Protein AF-A0A349JSU6-F1 (afdb_monomer)

Sequence (98 aa):
MMAPLAKIFGGIAAVLVTLLLIGLALPGTWSAEASIEIEAAPTEVFPYLNDLSRWDTWTDWGDIESELSDPPTGVGASRGWGDPNFGTGSVTITSSAA

Structure (mmCIF, N/CA/C/O backbone):
data_AF-A0A349JSU6-F1
#
_entry.id   AF-A0A349JSU6-F1
#
loop_
_atom_site.group_PDB
_atom_site.id
_atom_site.type_symbol
_atom_site.label_atom_id
_atom_site.label_alt_id
_atom_site.label_comp_id
_atom_site.label_asym_id
_atom_site.label_entity_id
_atom_site.label_seq_id
_atom_site.pdbx_PDB_ins_code
_atom_site.Cartn_x
_atom_site.Cartn_y
_atom_site.Cartn_z
_atom_site.occupancy
_atom_site.B_iso_or_equiv
_atom_site.auth_seq_id
_atom_site.auth_comp_id
_atom_site.auth_asym_id
_atom_site.auth_atom_id
_atom_site.pdbx_PDB_model_num
ATOM 1 N N . MET A 1 1 ? 25.563 5.595 -52.015 1.00 59.91 1 MET A N 1
ATOM 2 C CA . MET A 1 1 ? 24.252 5.079 -51.552 1.00 59.91 1 MET A CA 1
ATOM 3 C C . MET A 1 1 ? 24.156 4.851 -50.029 1.00 59.91 1 MET A C 1
ATOM 5 O O . MET A 1 1 ? 23.122 4.384 -49.585 1.00 59.91 1 MET A O 1
ATOM 9 N N . MET A 1 2 ? 25.165 5.205 -49.205 1.00 61.81 2 MET A N 1
ATOM 10 C CA . MET A 1 2 ? 25.151 4.949 -47.741 1.00 61.81 2 MET A CA 1
ATOM 11 C C . MET A 1 2 ? 24.760 6.153 -46.856 1.00 61.81 2 MET A C 1
ATOM 13 O O . MET A 1 2 ? 24.384 5.978 -45.701 1.00 61.81 2 MET A O 1
ATOM 17 N N . ALA A 1 3 ? 24.802 7.377 -47.392 1.00 66.62 3 ALA A N 1
ATOM 18 C CA . ALA A 1 3 ? 24.503 8.603 -46.647 1.00 66.62 3 ALA A CA 1
ATOM 19 C C . ALA A 1 3 ? 23.080 8.706 -46.039 1.00 66.62 3 ALA A C 1
ATOM 21 O O . ALA A 1 3 ? 22.971 9.246 -44.939 1.00 66.62 3 ALA A O 1
ATOM 22 N N . PRO A 1 4 ? 21.988 8.234 -46.681 1.00 71.94 4 PRO A N 1
ATOM 23 C CA . PRO A 1 4 ? 20.656 8.339 -46.079 1.00 71.94 4 PRO A CA 1
ATOM 24 C C . PRO A 1 4 ? 20.454 7.340 -44.932 1.00 71.94 4 PRO A C 1
ATOM 26 O O . PRO A 1 4 ? 19.834 7.679 -43.930 1.00 71.94 4 PRO A O 1
ATOM 29 N N . LEU A 1 5 ? 21.041 6.145 -45.030 1.00 78.56 5 LEU A N 1
ATOM 30 C CA . LEU A 1 5 ? 20.897 5.096 -44.021 1.00 78.56 5 LEU A CA 1
ATOM 31 C C . LEU A 1 5 ? 21.632 5.450 -42.718 1.00 78.56 5 LEU A C 1
ATOM 33 O O . LEU A 1 5 ? 21.077 5.297 -41.634 1.00 78.56 5 LEU A O 1
ATOM 37 N N . ALA A 1 6 ? 22.838 6.018 -42.820 1.00 84.19 6 ALA A N 1
ATOM 38 C CA . ALA A 1 6 ? 23.595 6.496 -41.661 1.00 84.19 6 ALA A CA 1
ATOM 39 C C . ALA A 1 6 ? 22.861 7.608 -40.884 1.00 84.19 6 ALA A C 1
ATOM 41 O O . ALA A 1 6 ? 22.907 7.634 -39.657 1.00 84.19 6 ALA A O 1
ATOM 42 N N . LYS A 1 7 ? 22.139 8.498 -41.581 1.00 90.56 7 LYS A N 1
ATOM 43 C CA . LYS A 1 7 ? 21.324 9.549 -40.946 1.00 90.56 7 LYS A CA 1
ATOM 44 C C . LYS A 1 7 ? 20.133 8.972 -40.182 1.00 90.56 7 LYS A C 1
ATOM 46 O O . LYS A 1 7 ? 19.828 9.456 -39.098 1.00 90.56 7 LYS A O 1
ATOM 51 N N . ILE A 1 8 ? 19.492 7.934 -40.723 1.00 92.75 8 ILE A N 1
ATOM 52 C CA . ILE A 1 8 ? 18.367 7.251 -40.070 1.00 92.75 8 ILE A CA 1
ATOM 53 C C . ILE A 1 8 ? 18.840 6.557 -38.788 1.00 92.75 8 ILE A C 1
ATOM 55 O O . ILE A 1 8 ? 18.290 6.816 -37.722 1.00 92.75 8 ILE A O 1
ATOM 59 N N . PHE A 1 9 ? 19.899 5.742 -38.859 1.00 94.50 9 PHE A N 1
ATOM 60 C CA . PHE A 1 9 ? 20.447 5.076 -37.672 1.00 94.50 9 PHE A CA 1
ATOM 61 C C . PHE A 1 9 ? 20.979 6.067 -36.632 1.00 94.50 9 PHE A C 1
ATOM 63 O O . PHE A 1 9 ? 20.744 5.875 -35.442 1.00 94.50 9 PHE A O 1
ATOM 70 N N . GLY A 1 10 ? 21.637 7.148 -37.064 1.00 96.00 10 GLY A N 1
ATOM 71 C CA . GLY A 1 10 ? 22.079 8.218 -36.169 1.00 96.00 10 GLY A CA 1
ATOM 72 C C . GLY A 1 10 ? 20.914 8.919 -35.467 1.00 96.00 10 GLY A C 1
ATOM 73 O O . GLY A 1 10 ? 20.981 9.164 -34.267 1.00 96.00 10 GLY A O 1
ATOM 74 N N . GLY A 1 11 ? 19.820 9.182 -36.188 1.00 96.75 11 GLY A N 1
ATOM 75 C CA . GLY A 1 11 ? 18.597 9.744 -35.614 1.00 96.75 11 GLY A CA 1
ATOM 76 C C . GLY A 1 11 ? 17.950 8.817 -34.585 1.00 96.75 11 GLY A C 1
ATOM 77 O O . GLY A 1 11 ? 17.624 9.259 -33.487 1.00 96.75 11 GLY A O 1
ATOM 78 N N . ILE A 1 12 ? 17.827 7.522 -34.896 1.00 97.25 12 ILE A N 1
ATOM 79 C CA . ILE A 1 12 ? 17.297 6.519 -33.958 1.00 97.25 12 ILE A CA 1
ATOM 80 C C . ILE A 1 12 ? 18.175 6.441 -32.705 1.00 97.25 12 ILE A C 1
ATOM 82 O O . ILE A 1 12 ? 17.656 6.481 -31.592 1.00 97.25 12 ILE A O 1
ATOM 86 N N . ALA A 1 13 ? 19.499 6.384 -32.871 1.00 97.44 13 ALA A N 1
ATOM 87 C CA . ALA A 1 13 ? 20.433 6.354 -31.750 1.00 97.44 13 ALA A CA 1
ATOM 88 C C . ALA A 1 13 ? 20.303 7.604 -30.867 1.00 97.44 13 ALA A C 1
ATOM 90 O O . ALA A 1 13 ? 20.265 7.481 -29.646 1.00 97.44 13 ALA A O 1
ATOM 91 N N . ALA A 1 14 ? 20.169 8.790 -31.468 1.00 97.62 14 ALA A N 1
ATOM 92 C CA . ALA A 1 14 ? 19.961 10.029 -30.726 1.00 97.62 14 ALA A CA 1
ATOM 93 C C . ALA A 1 14 ? 18.665 9.988 -29.902 1.00 97.62 14 ALA A C 1
ATOM 95 O O . ALA A 1 14 ? 18.701 10.284 -28.712 1.00 97.62 14 ALA A O 1
ATOM 96 N N . VAL A 1 15 ? 17.549 9.548 -30.496 1.00 98.12 15 VAL A N 1
ATOM 97 C CA . VAL A 1 15 ? 16.265 9.411 -29.785 1.00 98.12 15 VAL A CA 1
ATOM 98 C C . VAL A 1 15 ? 16.379 8.429 -28.619 1.00 98.12 15 VAL A C 1
ATOM 100 O O . VAL A 1 15 ? 15.942 8.745 -27.516 1.00 98.12 15 VAL A O 1
ATOM 103 N N . LEU A 1 16 ? 17.001 7.266 -28.829 1.00 98.31 16 LEU A N 1
ATOM 104 C CA . LEU A 1 16 ? 17.193 6.269 -27.772 1.00 98.31 16 LEU A CA 1
ATOM 105 C C . LEU A 1 16 ? 18.044 6.813 -26.618 1.00 98.31 16 LEU A C 1
ATOM 107 O O . LEU A 1 16 ? 17.684 6.634 -25.456 1.00 98.31 16 LEU A O 1
ATOM 111 N N . VAL A 1 17 ? 19.139 7.517 -26.926 1.00 98.19 17 VAL A N 1
ATOM 112 C CA . VAL A 1 17 ? 19.984 8.168 -25.912 1.00 98.19 17 VAL A CA 1
ATOM 113 C C . VAL A 1 17 ? 19.190 9.225 -25.149 1.00 98.19 17 VAL A C 1
ATOM 115 O O . VAL A 1 17 ? 19.254 9.263 -23.924 1.00 98.19 17 VAL A O 1
ATOM 118 N N . THR A 1 18 ? 18.399 10.051 -25.834 1.00 98.12 18 THR A N 1
ATOM 119 C CA . THR A 1 18 ? 17.553 11.054 -25.177 1.00 98.12 18 THR A CA 1
ATOM 120 C C . THR A 1 18 ? 16.521 10.412 -24.249 1.00 98.12 18 THR A C 1
ATOM 122 O O . THR A 1 18 ? 16.381 10.862 -23.116 1.00 98.12 18 THR A O 1
ATOM 125 N N . LEU A 1 19 ? 15.838 9.346 -24.678 1.00 98.00 19 LEU A N 1
ATOM 126 C CA . LEU A 1 19 ? 14.865 8.635 -23.840 1.00 98.00 19 LEU A CA 1
ATOM 127 C C . LEU A 1 19 ? 15.515 8.022 -22.595 1.00 98.00 19 LEU A C 1
ATOM 129 O O . LEU A 1 19 ? 14.952 8.120 -21.507 1.00 98.00 19 LEU A O 1
ATOM 133 N N . LEU A 1 20 ? 16.715 7.450 -22.732 1.00 97.75 20 LEU A N 1
ATOM 134 C CA . LEU A 1 20 ? 17.485 6.942 -21.595 1.00 97.75 20 LEU A CA 1
ATOM 135 C C . LEU A 1 20 ? 17.837 8.061 -20.611 1.00 97.75 20 LEU A C 1
ATOM 137 O O . LEU A 1 20 ? 17.609 7.911 -19.416 1.00 97.75 20 LEU A O 1
ATOM 141 N N . LEU A 1 21 ? 18.345 9.194 -21.102 1.00 97.94 21 LEU A N 1
ATOM 142 C CA . LEU A 1 21 ? 18.690 10.334 -20.249 1.00 97.94 21 LEU A CA 1
ATOM 143 C C . LEU A 1 21 ? 17.471 10.890 -19.504 1.00 97.94 21 LEU A C 1
ATOM 145 O O . LEU A 1 21 ? 17.580 11.210 -18.323 1.00 97.94 21 LEU A O 1
ATOM 149 N N . ILE A 1 22 ? 16.312 10.962 -20.166 1.00 97.12 22 ILE A N 1
ATOM 150 C CA . ILE A 1 22 ? 15.046 11.352 -19.531 1.00 97.12 22 ILE A CA 1
ATOM 151 C C . ILE A 1 22 ? 14.674 10.342 -18.441 1.00 97.12 22 ILE A C 1
ATOM 153 O O . ILE A 1 22 ? 14.415 10.743 -17.312 1.00 97.12 22 ILE A O 1
ATOM 157 N N . GLY A 1 23 ? 14.708 9.041 -18.744 1.00 95.00 23 GLY A N 1
ATOM 158 C CA . GLY A 1 23 ? 14.399 7.987 -17.774 1.00 95.00 23 GLY A CA 1
ATOM 159 C C . GLY A 1 23 ? 15.307 8.007 -16.541 1.00 95.00 23 GLY A C 1
ATOM 160 O O . GLY A 1 23 ? 14.819 7.821 -15.433 1.00 95.00 23 GLY A O 1
ATOM 161 N N . LEU A 1 24 ? 16.604 8.295 -16.712 1.00 95.75 24 LEU A N 1
ATOM 162 C CA . LEU A 1 24 ? 17.555 8.440 -15.600 1.00 95.75 24 LEU A CA 1
ATOM 163 C C . LEU A 1 24 ? 17.317 9.706 -14.760 1.00 95.75 24 LEU A C 1
ATOM 165 O O . LEU A 1 24 ? 17.687 9.731 -13.588 1.00 95.75 24 LEU A O 1
ATOM 169 N N . ALA A 1 25 ? 16.757 10.760 -15.355 1.00 95.94 25 ALA A N 1
ATOM 170 C CA . ALA A 1 25 ? 16.476 12.019 -14.671 1.00 95.94 25 ALA A CA 1
ATOM 171 C C . ALA A 1 25 ? 15.115 12.027 -13.953 1.00 95.94 25 ALA A C 1
ATOM 173 O O . ALA A 1 25 ? 14.894 12.873 -13.084 1.00 95.94 25 ALA A O 1
ATOM 174 N N . LEU A 1 26 ? 14.195 11.125 -14.318 1.00 94.38 26 LEU A N 1
ATOM 175 C CA . LEU A 1 26 ? 12.880 11.040 -13.691 1.00 94.38 26 LEU A CA 1
ATOM 176 C C . LEU A 1 26 ? 12.977 10.470 -12.263 1.00 94.38 26 LEU A C 1
ATOM 178 O O . LEU A 1 26 ? 13.743 9.535 -12.020 1.00 94.38 26 LEU A O 1
ATOM 182 N N . PRO A 1 27 ? 12.173 10.981 -11.314 1.00 92.50 27 PRO A N 1
ATOM 183 C CA . PRO A 1 27 ? 12.053 10.379 -9.993 1.00 92.50 27 PRO A CA 1
ATOM 184 C C . PRO A 1 27 ? 11.581 8.925 -10.092 1.00 92.50 27 PRO A C 1
ATOM 186 O O . PRO A 1 27 ? 10.621 8.621 -10.798 1.00 92.50 27 PRO A O 1
ATOM 189 N N . GLY A 1 28 ? 12.223 8.030 -9.339 1.00 91.56 28 GLY A N 1
ATOM 190 C CA . GLY A 1 28 ? 11.814 6.622 -9.249 1.00 91.56 28 GLY A CA 1
ATOM 191 C C . GLY A 1 28 ? 10.534 6.394 -8.435 1.00 91.56 28 GLY A C 1
ATOM 192 O O . GLY A 1 28 ? 10.094 5.256 -8.301 1.00 91.56 28 GLY A O 1
ATOM 193 N N . THR A 1 29 ? 9.951 7.454 -7.872 1.00 93.06 29 THR A N 1
ATOM 194 C CA . THR A 1 29 ? 8.732 7.411 -7.064 1.00 93.06 29 THR A CA 1
ATOM 195 C C . THR A 1 29 ? 7.711 8.414 -7.583 1.00 93.06 29 THR A C 1
ATOM 197 O O . THR A 1 29 ? 8.048 9.509 -8.035 1.00 93.06 29 THR A O 1
ATOM 200 N N . TRP A 1 30 ? 6.442 8.035 -7.504 1.00 92.56 30 TRP A N 1
ATOM 201 C CA . TRP A 1 30 ? 5.300 8.886 -7.811 1.00 92.56 30 TRP A CA 1
ATOM 202 C C . TRP A 1 30 ? 4.258 8.729 -6.700 1.00 92.56 30 TRP A C 1
ATOM 204 O O . TRP A 1 30 ? 4.279 7.744 -5.964 1.00 92.56 30 TRP A O 1
ATOM 214 N N . SER A 1 31 ? 3.380 9.719 -6.557 1.00 93.50 31 SER A N 1
ATOM 215 C CA . SER A 1 31 ? 2.267 9.692 -5.606 1.00 93.50 31 SER A CA 1
ATOM 216 C C . SER A 1 31 ? 0.982 10.062 -6.334 1.00 93.50 31 SER A C 1
ATOM 218 O O . SER A 1 31 ? 0.998 10.938 -7.201 1.00 93.50 31 SER A O 1
ATOM 220 N N . ALA A 1 32 ? -0.115 9.398 -5.984 1.00 94.31 32 ALA A N 1
ATOM 221 C CA . ALA A 1 32 ? -1.460 9.761 -6.401 1.00 94.31 32 ALA A CA 1
ATOM 222 C C . ALA A 1 32 ? -2.395 9.707 -5.197 1.00 94.31 32 ALA A C 1
ATOM 224 O O . ALA A 1 32 ? -2.223 8.884 -4.300 1.00 94.31 32 ALA A O 1
ATOM 225 N N . GLU A 1 33 ? -3.390 10.584 -5.208 1.00 94.62 33 GLU A N 1
ATOM 226 C CA . GLU A 1 33 ? -4.370 10.724 -4.142 1.00 94.62 33 GLU A CA 1
ATOM 227 C C . GLU A 1 33 ? -5.766 10.829 -4.757 1.00 94.62 33 GLU A C 1
ATOM 229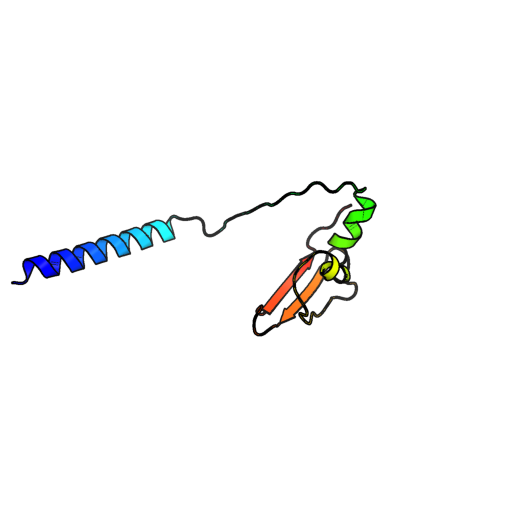 O O . GLU A 1 33 ? -5.951 11.449 -5.808 1.00 94.62 33 GLU A O 1
ATOM 234 N N . ALA A 1 34 ? -6.740 10.203 -4.101 1.00 92.62 34 ALA A N 1
ATOM 235 C CA . ALA A 1 34 ? -8.151 10.291 -4.436 1.00 92.62 34 ALA A CA 1
ATOM 236 C C . ALA A 1 34 ? -8.938 10.554 -3.150 1.00 92.62 34 ALA A C 1
ATOM 238 O O . ALA A 1 34 ? -8.650 9.954 -2.115 1.00 92.62 34 ALA A O 1
ATOM 239 N N . SER A 1 35 ? -9.929 11.442 -3.219 1.00 93.69 35 SER A N 1
ATOM 240 C CA . SER A 1 35 ? -10.774 11.799 -2.083 1.00 93.69 35 SER A CA 1
ATOM 241 C C . SER A 1 35 ? -12.248 11.793 -2.472 1.00 93.69 35 SER A C 1
ATOM 243 O O . SER A 1 35 ? -12.623 12.161 -3.586 1.00 93.69 35 SER A O 1
ATOM 245 N N . ILE A 1 36 ? -13.077 11.347 -1.531 1.00 93.12 36 ILE A N 1
ATOM 246 C CA . ILE A 1 36 ? -14.537 11.385 -1.604 1.00 93.12 36 ILE A CA 1
ATOM 247 C C . ILE A 1 36 ? -15.075 11.857 -0.253 1.00 93.12 36 ILE A C 1
ATOM 249 O O . ILE A 1 36 ? -14.454 11.616 0.782 1.00 93.12 36 ILE A O 1
ATOM 253 N N . GLU A 1 37 ? -16.225 12.522 -0.261 1.00 94.88 37 GLU A N 1
ATOM 254 C CA . GLU A 1 37 ? -16.933 12.895 0.962 1.00 94.88 37 GLU A CA 1
ATOM 255 C C . GLU A 1 37 ? -17.955 11.808 1.312 1.00 94.88 37 GLU A C 1
ATOM 257 O O . GLU A 1 37 ? -18.703 11.348 0.449 1.00 94.88 37 GLU A O 1
ATOM 262 N N . ILE A 1 38 ? -17.955 11.373 2.574 1.00 93.06 38 ILE A N 1
ATOM 263 C CA . ILE A 1 38 ? -18.876 10.362 3.101 1.00 93.06 38 ILE A CA 1
ATOM 264 C C . ILE A 1 38 ? -19.659 11.006 4.243 1.00 93.06 38 ILE A C 1
ATOM 266 O O . ILE A 1 38 ? -19.070 11.439 5.232 1.00 93.06 38 ILE A O 1
ATOM 270 N N . GLU A 1 39 ? -20.986 11.039 4.126 1.00 95.69 39 GLU A N 1
ATOM 271 C CA . GLU A 1 39 ? -21.892 11.556 5.160 1.00 95.69 39 GLU A CA 1
ATOM 272 C C . GLU A 1 39 ? -22.058 10.547 6.318 1.00 95.69 39 GLU A C 1
ATOM 274 O O . GLU A 1 39 ? -23.136 10.001 6.542 1.00 95.69 39 GLU A O 1
ATOM 279 N N . ALA A 1 40 ? -20.972 10.261 7.043 1.00 94.69 40 ALA A N 1
ATOM 280 C CA . ALA A 1 40 ? -20.953 9.369 8.205 1.00 94.69 40 ALA A CA 1
ATOM 281 C C . ALA A 1 40 ? -19.926 9.832 9.248 1.00 94.69 40 ALA A C 1
ATOM 283 O O . ALA A 1 40 ? -18.953 10.519 8.924 1.00 94.69 40 ALA A O 1
ATOM 284 N N . ALA A 1 41 ? -20.112 9.451 10.514 1.00 95.31 41 ALA A N 1
ATOM 285 C CA . ALA A 1 41 ? -19.128 9.759 11.547 1.00 95.31 41 ALA A CA 1
ATOM 286 C C . ALA A 1 41 ? -17.842 8.925 11.346 1.00 95.31 41 ALA A C 1
ATOM 288 O O . ALA A 1 41 ? -17.925 7.754 10.965 1.00 95.31 41 ALA A O 1
ATOM 289 N N . PRO A 1 42 ? -16.644 9.449 11.684 1.00 93.56 42 PRO A N 1
ATOM 290 C CA . PRO A 1 42 ? -15.391 8.692 11.572 1.00 93.56 42 PRO A CA 1
ATOM 291 C C . PRO A 1 42 ? -15.428 7.342 12.295 1.00 93.56 42 PRO A C 1
ATOM 293 O O . PRO A 1 42 ? -14.907 6.352 11.794 1.00 93.56 42 PRO A O 1
ATOM 296 N N . THR A 1 43 ? -16.125 7.267 13.432 1.00 94.56 43 THR A N 1
ATOM 297 C CA . THR A 1 43 ? -16.312 6.034 14.211 1.00 94.56 43 THR A CA 1
ATOM 298 C C . THR A 1 43 ? -17.100 4.948 13.477 1.00 94.56 43 THR A C 1
ATOM 300 O O . THR A 1 43 ? -16.972 3.776 13.819 1.00 94.56 43 THR A O 1
ATOM 303 N N . GLU A 1 44 ? -17.919 5.319 12.492 1.00 94.31 44 GLU A N 1
ATOM 304 C CA . GLU A 1 44 ? -18.687 4.381 11.665 1.00 94.31 44 GLU A CA 1
ATOM 305 C C . GLU A 1 44 ? -17.854 3.860 10.488 1.00 94.31 44 GLU A C 1
ATOM 307 O O . GLU A 1 44 ? -17.987 2.698 10.110 1.00 94.31 44 GLU A O 1
ATOM 312 N N . VAL A 1 45 ? -16.962 4.694 9.943 1.00 94.38 45 VAL A N 1
ATOM 313 C CA . VAL A 1 45 ? -16.122 4.363 8.779 1.00 94.38 45 VAL A CA 1
ATOM 314 C C . VAL A 1 45 ? -14.836 3.645 9.188 1.00 94.38 45 VAL A C 1
ATOM 316 O O . VAL A 1 45 ? -14.438 2.669 8.555 1.00 94.38 45 VAL A O 1
ATOM 319 N N . PHE A 1 46 ? -14.196 4.089 10.270 1.00 95.50 46 PHE A N 1
ATOM 320 C CA . PHE A 1 46 ? -12.897 3.591 10.722 1.00 95.50 46 PHE A CA 1
ATOM 321 C C . PHE A 1 46 ? -12.807 2.057 10.844 1.00 95.50 46 PHE A C 1
ATOM 323 O O . PHE A 1 46 ? -11.796 1.500 10.409 1.00 95.50 46 PHE A O 1
ATOM 330 N N . PRO A 1 47 ? -13.832 1.328 11.336 1.00 95.50 47 PRO A N 1
ATOM 331 C CA . PRO A 1 47 ? -13.794 -0.133 11.371 1.00 95.50 47 PRO A CA 1
ATOM 332 C C . PRO A 1 47 ? -13.590 -0.794 10.000 1.00 95.50 47 PRO A C 1
ATOM 334 O O . PRO A 1 47 ? -12.983 -1.856 9.948 1.00 95.50 47 PRO A O 1
ATOM 337 N N . TYR A 1 48 ? -14.049 -0.189 8.899 1.00 94.69 48 TYR A N 1
ATOM 338 C CA . TYR A 1 48 ? -13.865 -0.725 7.540 1.00 94.69 48 TYR A CA 1
ATOM 339 C C . TYR A 1 48 ? -12.447 -0.521 6.996 1.00 94.69 48 TYR A C 1
ATOM 341 O O . TYR A 1 48 ? -12.033 -1.226 6.077 1.00 94.69 48 TYR A O 1
ATOM 349 N N . LEU A 1 49 ? -11.699 0.427 7.567 1.00 94.38 49 LEU A N 1
ATOM 350 C CA . LEU A 1 49 ? -10.301 0.685 7.219 1.00 94.38 49 LEU A CA 1
ATOM 351 C C . LEU A 1 49 ? -9.352 -0.124 8.110 1.00 94.38 49 LEU A C 1
ATOM 353 O O . LEU A 1 49 ? -8.362 -0.669 7.628 1.00 94.38 49 LEU A O 1
ATOM 357 N N . ASN A 1 50 ? -9.674 -0.218 9.402 1.00 97.00 50 ASN A N 1
ATOM 358 C CA . ASN A 1 50 ? -8.832 -0.835 10.424 1.00 97.00 50 ASN A CA 1
ATOM 359 C C . ASN A 1 50 ? -8.934 -2.371 10.489 1.00 97.00 50 ASN A C 1
ATOM 361 O O . ASN A 1 50 ? -8.086 -2.995 11.122 1.00 97.00 50 ASN A O 1
ATOM 365 N N . ASP A 1 51 ? -9.965 -2.969 9.888 1.00 96.62 51 ASP A N 1
ATOM 366 C CA . ASP A 1 51 ? -10.200 -4.416 9.841 1.00 96.62 51 ASP A CA 1
ATOM 367 C C . ASP A 1 51 ? -10.039 -4.930 8.405 1.00 96.62 51 ASP A C 1
ATOM 369 O O . ASP A 1 51 ? -10.901 -4.703 7.552 1.00 96.62 51 ASP A O 1
ATOM 373 N N . LEU A 1 52 ? -8.938 -5.635 8.131 1.00 95.38 52 LEU A N 1
ATOM 374 C CA . LEU A 1 52 ? -8.639 -6.143 6.790 1.00 95.38 52 LEU A CA 1
ATOM 375 C C . LEU A 1 52 ? -9.647 -7.201 6.322 1.00 95.38 52 LEU A C 1
ATOM 377 O O . LEU A 1 52 ? -9.811 -7.379 5.116 1.00 95.38 52 LEU A O 1
ATOM 381 N N . SER A 1 53 ? -10.374 -7.849 7.242 1.00 93.44 53 SER A N 1
ATOM 382 C CA . SER A 1 53 ? -11.450 -8.787 6.889 1.00 93.44 53 SER A CA 1
ATOM 383 C C . SER A 1 53 ? -12.682 -8.098 6.293 1.00 93.44 53 SER A C 1
ATOM 385 O O . SER A 1 53 ? -13.524 -8.749 5.683 1.00 93.44 53 SER A O 1
ATOM 387 N N . ARG A 1 54 ? -12.800 -6.771 6.447 1.00 94.38 54 ARG A N 1
ATOM 388 C CA . ARG A 1 54 ? -13.928 -5.981 5.932 1.00 94.38 54 ARG A CA 1
ATOM 389 C C . ARG A 1 54 ? -13.627 -5.282 4.618 1.00 94.38 54 ARG A C 1
ATOM 391 O O . ARG A 1 54 ? -14.526 -4.653 4.064 1.00 94.38 54 ARG A O 1
ATOM 398 N N . TRP A 1 55 ? -12.397 -5.354 4.118 1.00 93.00 55 TRP A N 1
ATOM 399 C CA . TRP A 1 55 ? -11.999 -4.622 2.914 1.00 93.00 55 TRP A CA 1
ATOM 400 C C . TRP A 1 55 ? -12.824 -5.012 1.687 1.00 93.00 55 TRP A C 1
ATOM 402 O O . TRP A 1 55 ? -13.192 -4.136 0.911 1.00 93.00 55 TRP A O 1
ATOM 412 N N . ASP A 1 56 ? -13.269 -6.267 1.602 1.00 89.44 56 ASP A N 1
ATOM 413 C CA . ASP A 1 56 ? -14.123 -6.756 0.509 1.00 89.44 56 ASP A CA 1
ATOM 414 C C . ASP A 1 56 ? -15.464 -6.002 0.388 1.00 89.44 56 ASP A C 1
ATOM 416 O O . ASP A 1 56 ? -16.137 -6.081 -0.635 1.00 89.44 56 ASP A O 1
ATOM 420 N N . THR A 1 57 ? -15.867 -5.238 1.411 1.00 90.62 57 THR A N 1
ATOM 421 C CA . THR A 1 57 ? -17.095 -4.424 1.376 1.00 90.62 57 THR A CA 1
ATOM 422 C C . THR A 1 57 ? -16.967 -3.134 0.566 1.00 90.62 57 THR A C 1
ATOM 424 O O . THR A 1 57 ? -17.984 -2.594 0.132 1.00 90.62 57 THR A O 1
ATOM 427 N N . TRP A 1 58 ? -15.750 -2.618 0.379 1.00 89.25 58 TRP A N 1
ATOM 428 C CA . TRP A 1 58 ? -15.508 -1.326 -0.275 1.00 89.25 58 TRP A CA 1
ATOM 429 C C . TRP A 1 58 ? -14.409 -1.375 -1.338 1.00 89.25 58 TRP A C 1
ATOM 431 O O . TRP A 1 58 ? -14.297 -0.454 -2.147 1.00 89.25 58 TRP A O 1
ATOM 441 N N . THR A 1 59 ? -13.617 -2.446 -1.371 1.00 87.69 59 THR A N 1
ATOM 442 C CA . THR A 1 59 ? -12.627 -2.687 -2.415 1.00 87.69 59 THR A CA 1
ATOM 443 C C . THR A 1 59 ? -13.180 -3.634 -3.473 1.00 87.69 59 THR A C 1
ATOM 445 O O . THR A 1 59 ? -13.653 -4.718 -3.141 1.00 87.69 59 THR A O 1
ATOM 448 N N . ASP A 1 60 ? -13.051 -3.276 -4.748 1.00 83.44 60 ASP A N 1
ATOM 449 C CA . ASP A 1 60 ? -13.402 -4.154 -5.870 1.00 83.44 60 ASP A CA 1
ATOM 450 C C . ASP A 1 60 ? -12.233 -5.1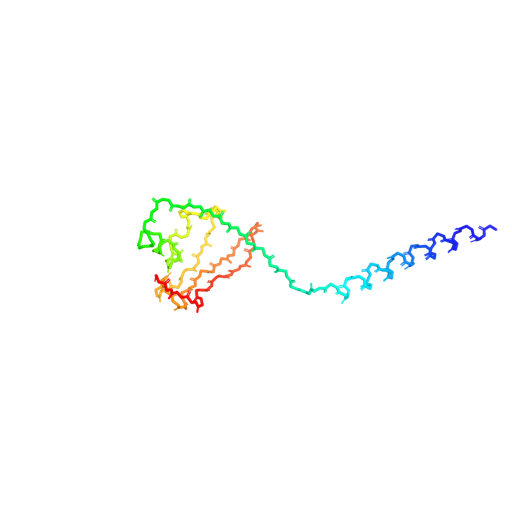01 -6.198 1.00 83.44 60 ASP A C 1
ATOM 452 O O . ASP A 1 60 ? -11.520 -4.931 -7.185 1.00 83.44 60 ASP A O 1
ATOM 456 N N . TRP A 1 61 ? -11.943 -6.032 -5.283 1.00 75.75 61 TRP A N 1
ATOM 457 C CA . TRP A 1 61 ? -10.874 -7.030 -5.459 1.00 75.75 61 TRP A CA 1
ATOM 458 C C . TRP A 1 61 ? -11.372 -8.298 -6.167 1.00 75.75 61 TRP A C 1
ATOM 460 O O . TRP A 1 61 ? -10.561 -9.081 -6.648 1.00 75.75 61 TRP A O 1
ATOM 470 N N . GLY A 1 62 ? -12.690 -8.490 -6.283 1.00 78.12 62 GLY A N 1
ATOM 471 C CA . GLY A 1 62 ? -13.282 -9.741 -6.760 1.00 78.12 62 GLY A CA 1
ATOM 472 C C . GLY A 1 62 ? -13.062 -10.912 -5.793 1.00 78.12 62 GLY A C 1
ATOM 473 O O . GLY A 1 62 ? -12.673 -10.724 -4.640 1.00 78.12 62 GLY A O 1
ATOM 474 N N . ASP A 1 63 ? -13.306 -12.135 -6.269 1.00 81.62 63 ASP A N 1
ATOM 475 C CA . ASP A 1 63 ? -13.178 -13.368 -5.478 1.00 81.62 63 ASP A CA 1
ATOM 476 C C . ASP A 1 63 ? -11.709 -13.833 -5.379 1.00 81.62 63 ASP A C 1
ATOM 478 O O . ASP A 1 63 ? -11.333 -14.881 -5.906 1.00 81.62 63 ASP A O 1
ATOM 482 N N . ILE A 1 64 ? -10.856 -13.034 -4.729 1.00 87.94 64 ILE A N 1
ATOM 483 C CA . ILE A 1 64 ? -9.441 -13.364 -4.500 1.00 87.94 64 ILE A CA 1
ATOM 484 C C . ILE A 1 64 ? -9.265 -13.986 -3.115 1.00 87.94 64 ILE A C 1
ATOM 486 O O . ILE A 1 64 ? -9.387 -13.308 -2.088 1.00 87.94 64 ILE A O 1
ATOM 490 N N . GLU A 1 65 ? -8.895 -15.268 -3.083 1.00 88.69 65 GLU A N 1
ATOM 491 C CA . GLU A 1 65 ? -8.514 -15.939 -1.840 1.00 88.69 65 GLU A CA 1
ATOM 492 C C . GLU A 1 65 ? -7.346 -15.203 -1.171 1.00 88.69 65 GLU A C 1
ATOM 494 O O . GLU A 1 65 ? -6.309 -14.922 -1.779 1.00 88.69 65 GLU A 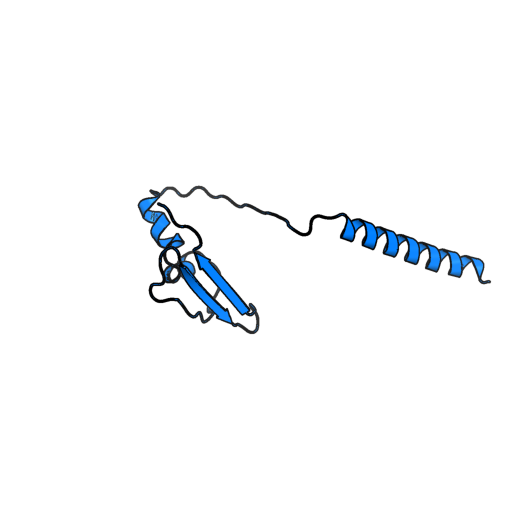O 1
ATOM 499 N N . SER A 1 66 ? -7.545 -14.857 0.099 1.00 92.50 66 SER A N 1
ATOM 500 C CA . SER A 1 66 ? -6.599 -14.073 0.883 1.00 92.50 66 SER A CA 1
ATOM 501 C C . SER A 1 66 ? -6.348 -14.728 2.234 1.00 92.50 66 SER A C 1
ATOM 503 O O . SER A 1 66 ? -7.277 -15.192 2.892 1.00 92.50 66 SER A O 1
ATOM 505 N N . GLU A 1 67 ? -5.095 -14.713 2.673 1.00 95.56 67 GLU A N 1
ATOM 506 C CA . GLU A 1 67 ? -4.697 -15.101 4.021 1.00 95.56 67 GLU A CA 1
ATOM 507 C C . GLU A 1 67 ? -4.652 -13.849 4.900 1.00 95.56 67 GLU A C 1
ATOM 509 O O . GLU A 1 67 ? -3.946 -12.884 4.594 1.00 95.56 67 GLU A O 1
ATOM 514 N N . LEU A 1 68 ? -5.437 -13.852 5.975 1.00 95.81 68 LEU A N 1
ATOM 515 C CA . LEU A 1 68 ? -5.487 -12.768 6.950 1.00 95.81 68 LEU A CA 1
ATOM 516 C C . LEU A 1 68 ? -4.645 -13.126 8.174 1.00 95.81 68 LEU A C 1
ATOM 518 O O . LEU A 1 68 ? -4.601 -14.280 8.595 1.00 95.81 68 LEU A O 1
ATOM 522 N N . SER A 1 69 ? -4.007 -12.124 8.771 1.00 96.62 69 SER A N 1
ATOM 523 C CA . SER A 1 69 ? -3.405 -12.266 10.093 1.00 96.62 69 SER A CA 1
ATOM 524 C C . SER A 1 69 ? -4.472 -12.447 11.172 1.00 96.62 69 SER A C 1
ATOM 526 O O . SER A 1 69 ? -5.576 -11.921 11.053 1.00 96.62 69 SER A O 1
ATOM 528 N N . ASP A 1 70 ? -4.096 -13.079 12.282 1.00 94.81 70 ASP A N 1
ATOM 529 C CA . ASP A 1 70 ? -4.898 -13.123 13.504 1.00 94.81 70 ASP A CA 1
ATOM 530 C C . ASP A 1 70 ? -4.192 -12.337 14.627 1.00 94.81 70 ASP A C 1
ATOM 532 O O . ASP A 1 70 ? -3.139 -12.771 15.107 1.00 94.81 70 ASP A O 1
ATOM 536 N N . PRO A 1 71 ? -4.732 -11.187 15.078 1.00 95.19 71 PRO A N 1
ATOM 537 C CA . PRO A 1 71 ? -5.984 -10.563 14.639 1.00 95.19 71 PRO A CA 1
ATOM 538 C C . PRO A 1 71 ? -5.875 -9.882 13.253 1.00 95.19 71 PRO A C 1
ATOM 540 O O . PRO A 1 71 ? -4.795 -9.403 12.892 1.00 95.19 71 PRO A O 1
ATOM 543 N N . PRO A 1 72 ? -6.986 -9.743 12.500 1.00 96.44 72 PRO A N 1
ATOM 544 C CA . PRO A 1 72 ? -7.004 -9.078 11.188 1.00 96.44 72 PRO A CA 1
ATOM 545 C C . PRO A 1 72 ? -7.125 -7.548 11.291 1.00 96.44 72 PRO A C 1
ATOM 547 O O . PRO A 1 72 ? -7.413 -6.867 10.306 1.00 96.44 72 PRO A O 1
ATOM 550 N N . THR A 1 73 ? -6.939 -6.991 12.491 1.00 97.12 73 THR A N 1
ATOM 551 C CA . THR A 1 73 ? -7.232 -5.589 12.810 1.00 97.12 73 THR A CA 1
ATOM 552 C C . THR A 1 73 ? -6.069 -4.884 13.492 1.00 97.12 73 THR A C 1
ATOM 554 O O . THR A 1 73 ? -5.434 -5.463 14.376 1.00 97.12 73 THR A O 1
ATOM 557 N N . GLY A 1 74 ? -5.895 -3.592 13.209 1.00 96.69 74 GLY A N 1
ATOM 558 C CA . GLY A 1 74 ? -4.920 -2.743 13.897 1.00 96.69 74 GLY A CA 1
ATOM 559 C C . GLY A 1 74 ? -3.500 -2.837 13.342 1.00 96.69 74 GLY A C 1
ATOM 560 O O . GLY A 1 74 ? -3.229 -3.531 12.367 1.00 96.69 74 GLY A O 1
ATOM 561 N N . VAL A 1 75 ? -2.579 -2.094 13.961 1.00 97.56 75 VAL A N 1
ATOM 562 C CA . VAL A 1 75 ? -1.175 -2.035 13.525 1.00 97.56 75 VAL A CA 1
ATOM 563 C C . VAL A 1 75 ? -0.548 -3.429 13.553 1.00 97.56 75 VAL A C 1
ATOM 565 O O . VAL A 1 75 ? -0.590 -4.117 14.570 1.00 97.56 75 VAL A O 1
ATOM 568 N N . GLY A 1 76 ? 0.062 -3.820 12.437 1.00 97.00 76 GLY A N 1
ATOM 569 C CA . GLY A 1 76 ? 0.668 -5.132 12.230 1.00 97.00 76 GLY A CA 1
ATOM 570 C C . GLY A 1 76 ? -0.261 -6.165 11.596 1.00 97.00 76 GLY A C 1
ATOM 571 O O . GLY A 1 76 ? 0.247 -7.184 11.133 1.00 97.00 76 GLY A O 1
ATOM 572 N N . ALA A 1 77 ? -1.571 -5.908 11.515 1.00 97.56 77 ALA A N 1
ATOM 573 C CA . ALA A 1 77 ? -2.472 -6.782 10.777 1.00 97.56 77 ALA A CA 1
ATOM 574 C C . ALA A 1 77 ? -2.105 -6.805 9.291 1.00 97.56 77 ALA A C 1
ATOM 576 O O . ALA A 1 77 ? -1.750 -5.766 8.723 1.00 97.56 77 ALA A O 1
ATOM 577 N N . SER A 1 78 ? -2.196 -7.979 8.670 1.00 97.25 78 SER A N 1
ATOM 578 C CA . SER A 1 78 ? -1.838 -8.189 7.274 1.00 97.25 78 SER A CA 1
ATOM 579 C C . SER A 1 78 ? -2.860 -9.024 6.502 1.00 97.25 78 SER A C 1
ATOM 581 O O . SER A 1 78 ? -3.588 -9.842 7.062 1.00 97.25 78 SER A O 1
ATOM 583 N N . ARG A 1 79 ? -2.908 -8.784 5.189 1.00 95.31 79 ARG A N 1
ATOM 584 C CA . ARG A 1 79 ? -3.665 -9.553 4.197 1.00 95.31 79 ARG A CA 1
ATOM 585 C C . ARG A 1 79 ? -2.718 -9.903 3.061 1.00 95.31 79 ARG A C 1
ATOM 587 O O . ARG A 1 79 ? -2.201 -8.996 2.412 1.00 95.31 79 ARG A O 1
ATOM 594 N N . GLY A 1 80 ? -2.466 -11.186 2.839 1.00 95.62 80 GLY A N 1
ATOM 595 C CA . GLY A 1 80 ? -1.682 -11.698 1.715 1.00 95.62 80 GLY A CA 1
ATOM 596 C C . GLY A 1 80 ? -2.579 -12.370 0.684 1.00 95.62 80 GLY A C 1
ATOM 597 O O . GLY A 1 80 ? -3.581 -12.973 1.050 1.00 95.62 80 GLY A O 1
ATOM 598 N N . TRP A 1 81 ? -2.228 -12.282 -0.595 1.00 94.12 81 TRP A N 1
ATOM 599 C CA . TRP A 1 81 ? -2.944 -12.966 -1.671 1.00 94.12 81 TRP A CA 1
ATOM 600 C C . TRP A 1 81 ? -1.982 -13.476 -2.740 1.00 94.12 81 TRP A C 1
ATOM 602 O O . TRP A 1 81 ? -0.864 -12.977 -2.907 1.00 94.12 81 TRP A O 1
ATOM 612 N N . GLY A 1 82 ? -2.451 -14.457 -3.502 1.00 94.00 82 GLY A N 1
ATOM 613 C CA . GLY A 1 82 ? -1.780 -14.948 -4.693 1.00 94.00 82 GLY A CA 1
ATOM 614 C C . GLY A 1 82 ? -2.805 -15.428 -5.703 1.00 94.00 82 GLY A C 1
ATOM 615 O O . GLY A 1 82 ? -3.426 -16.462 -5.494 1.00 94.00 82 GLY A O 1
ATOM 616 N N . ASP A 1 83 ? -2.949 -14.693 -6.801 1.00 92.81 83 ASP A N 1
ATOM 617 C CA . ASP A 1 83 ? -3.886 -15.019 -7.872 1.00 92.81 83 ASP A CA 1
ATOM 618 C C . ASP A 1 83 ? -3.180 -14.996 -9.245 1.00 92.81 83 ASP A C 1
ATOM 620 O O . ASP A 1 83 ? -2.341 -14.123 -9.490 1.00 92.81 83 ASP A O 1
ATOM 624 N N . PRO A 1 84 ? -3.488 -15.925 -10.170 1.00 90.56 84 PRO A N 1
ATOM 625 C CA . PRO A 1 84 ? -2.863 -15.960 -11.494 1.00 90.56 84 PRO A CA 1
ATOM 626 C C . PRO A 1 84 ? -3.109 -14.720 -12.368 1.00 90.56 84 PRO A C 1
ATOM 628 O O . PRO A 1 84 ? -2.285 -14.421 -13.231 1.00 90.56 84 PRO A O 1
ATOM 63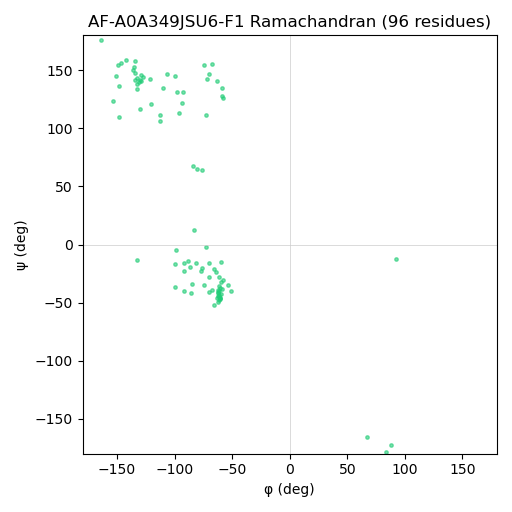1 N N . ASN A 1 85 ? -4.232 -14.023 -12.180 1.00 90.00 85 ASN A N 1
ATOM 632 C CA . ASN A 1 85 ? -4.630 -12.858 -12.971 1.00 90.00 85 ASN A CA 1
ATOM 633 C C . ASN A 1 85 ? -4.322 -11.541 -12.246 1.00 90.00 85 ASN A C 1
ATOM 635 O O . ASN A 1 85 ? -3.932 -10.568 -12.888 1.00 90.00 85 ASN A O 1
ATOM 639 N N . PHE A 1 86 ? -4.485 -11.512 -10.922 1.00 89.00 86 PHE A N 1
ATOM 640 C CA . PHE A 1 86 ? -4.278 -10.323 -10.090 1.00 89.00 86 PHE A CA 1
ATOM 641 C C . PHE A 1 86 ? -2.849 -10.213 -9.528 1.00 89.00 86 PHE A C 1
ATOM 643 O O . PHE A 1 86 ? -2.418 -9.142 -9.101 1.00 89.00 86 PHE A O 1
ATOM 650 N N . GLY A 1 87 ? -2.082 -11.304 -9.568 1.00 92.00 87 GLY A N 1
ATOM 651 C CA . GLY A 1 87 ? -0.715 -11.382 -9.067 1.00 92.00 87 GLY A CA 1
ATOM 652 C C . GLY A 1 87 ? -0.631 -11.750 -7.585 1.00 92.00 87 GLY A C 1
ATOM 653 O O . GLY A 1 87 ? -1.615 -12.102 -6.935 1.00 92.00 87 GLY A O 1
ATOM 654 N N . THR A 1 88 ? 0.585 -11.683 -7.045 1.00 95.19 88 THR A N 1
ATOM 655 C CA . THR A 1 88 ? 0.883 -11.967 -5.635 1.00 95.19 88 THR A CA 1
ATOM 656 C C . THR A 1 88 ? 1.254 -10.681 -4.919 1.00 95.19 88 THR A C 1
ATOM 658 O O . THR A 1 88 ? 2.067 -9.904 -5.424 1.00 95.19 88 THR A O 1
ATOM 661 N N . GLY A 1 89 ? 0.702 -10.472 -3.729 1.00 94.31 89 GLY A N 1
ATOM 662 C CA . GLY A 1 89 ? 0.984 -9.288 -2.931 1.00 94.31 89 GLY A CA 1
ATOM 663 C C . GLY A 1 89 ? 0.556 -9.437 -1.480 1.00 94.31 89 GLY A C 1
ATOM 664 O O . GLY A 1 89 ? -0.014 -10.449 -1.072 1.00 94.31 89 GLY A O 1
ATOM 665 N N . SER A 1 90 ? 0.872 -8.419 -0.687 1.00 95.44 90 SER A N 1
ATOM 666 C CA . SER A 1 90 ? 0.367 -8.294 0.672 1.00 95.44 90 SER A CA 1
ATOM 667 C C . SER A 1 90 ? 0.217 -6.833 1.078 1.00 95.44 90 SER A C 1
ATOM 669 O O . SER A 1 90 ? 0.890 -5.942 0.557 1.00 95.44 90 SER A O 1
ATOM 671 N N . VAL A 1 91 ? -0.682 -6.597 2.027 1.00 95.19 91 VAL A N 1
ATOM 672 C CA . VAL A 1 91 ? -0.887 -5.315 2.701 1.00 95.19 91 VAL A CA 1
ATOM 673 C C . VAL A 1 91 ? -0.682 -5.524 4.194 1.00 95.19 91 VAL A C 1
ATOM 675 O O . VAL A 1 91 ? -1.109 -6.542 4.731 1.00 95.19 91 VAL A O 1
ATOM 678 N N . THR A 1 92 ? -0.068 -4.540 4.855 1.00 97.56 92 THR A N 1
ATOM 679 C CA . THR A 1 92 ? 0.079 -4.489 6.313 1.00 97.56 92 THR A CA 1
ATOM 680 C C . THR A 1 92 ? -0.315 -3.110 6.823 1.00 97.56 92 THR A C 1
ATOM 682 O O . THR A 1 92 ? 0.146 -2.096 6.293 1.00 97.56 92 THR A O 1
ATOM 685 N N . ILE A 1 93 ? -1.116 -3.055 7.885 1.00 97.12 93 ILE A N 1
ATOM 686 C CA . ILE A 1 93 ? -1.450 -1.802 8.566 1.00 97.12 93 ILE A CA 1
ATOM 687 C C . ILE A 1 93 ? -0.222 -1.331 9.353 1.00 97.12 93 ILE A C 1
ATOM 689 O O . ILE A 1 93 ? 0.175 -1.944 10.342 1.00 97.12 93 ILE A O 1
ATOM 693 N N . THR A 1 94 ? 0.395 -0.231 8.929 1.00 97.38 94 THR A N 1
ATOM 694 C CA . THR A 1 94 ? 1.597 0.3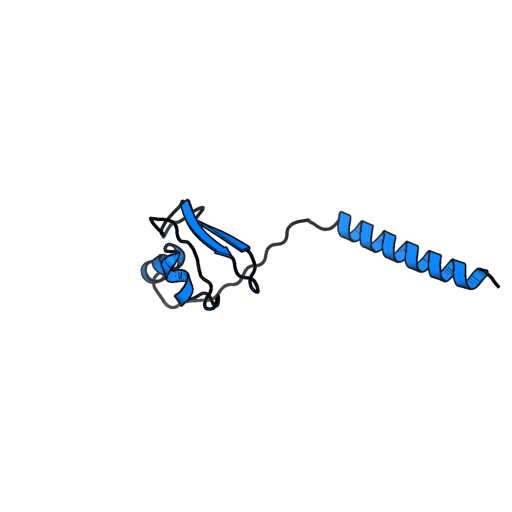29 9.580 1.00 97.38 94 THR A CA 1
ATOM 695 C C . THR A 1 94 ? 1.275 1.376 10.643 1.00 97.38 94 THR A C 1
ATOM 697 O O . THR A 1 94 ? 2.075 1.610 11.545 1.00 97.38 94 THR A O 1
ATOM 700 N N . SER A 1 95 ? 0.100 1.995 10.552 1.00 95.25 95 SER A N 1
ATOM 701 C CA . SER A 1 95 ? -0.422 2.983 11.492 1.00 95.25 95 SER A CA 1
ATOM 702 C C . SER A 1 95 ? -1.944 2.916 11.485 1.00 95.25 95 SER A C 1
ATOM 704 O O . SER A 1 95 ? -2.541 2.654 10.442 1.00 95.25 95 SER A O 1
ATOM 706 N N . SER A 1 96 ? -2.568 3.142 12.638 1.00 92.88 96 SER A N 1
ATOM 707 C CA . SER A 1 96 ? -4.021 3.178 12.760 1.00 92.88 96 SER A CA 1
ATOM 708 C C . SER A 1 96 ? -4.441 4.064 13.931 1.00 92.88 96 SER A C 1
ATOM 710 O O . SER A 1 96 ? -4.001 3.852 15.062 1.00 92.88 96 SER A O 1
ATOM 712 N N . ALA A 1 97 ? -5.268 5.070 13.650 1.00 87.44 97 ALA A N 1
ATOM 713 C CA . ALA A 1 97 ? -5.859 5.980 14.625 1.00 87.44 97 ALA A CA 1
ATOM 714 C C . ALA A 1 97 ? -7.244 6.417 14.123 1.00 87.44 97 ALA A C 1
ATOM 716 O O . ALA A 1 97 ? -7.393 6.691 12.931 1.00 87.44 97 ALA A O 1
ATOM 717 N N . ALA A 1 98 ? -8.227 6.436 15.027 1.00 75.19 98 ALA A N 1
ATOM 718 C CA . ALA A 1 98 ? -9.602 6.860 14.758 1.00 75.19 98 ALA A CA 1
ATOM 719 C C . ALA A 1 98 ? -9.786 8.369 14.951 1.00 75.19 98 ALA A C 1
ATOM 721 O O . ALA A 1 98 ? -9.063 8.939 15.804 1.00 75.19 98 ALA A O 1
#

Secondary structure (DSSP, 8-state):
--HHHHHHHHHHHHHHHHHHHHHHHS-S----------SS-HHHHHHHHHBGGGGGGT----S--EEEPSS-BSTT-EEEEEETTTEEEEEE------

Mean predicted aligned error: 6.5 Å

Nearest PDB structures (foldseek):
  3a0o-assembly1_A  TM=6.654E-01  e=5.640E+00  Agrobacterium fabrum str. C58
  4few-assembly9_F  TM=3.679E-01  e=6.401E+00  Acinetobacter baumannii AYE
  7og4-assembly1_XP  TM=2.653E-01  e=4.665E+00  Homo sapiens

Solvent-accessible surface area (backbone atoms only — not comparable to full-atom values): 6298 Å² total; per-residue (Å²): 139,60,71,68,59,54,52,52,54,50,50,53,51,50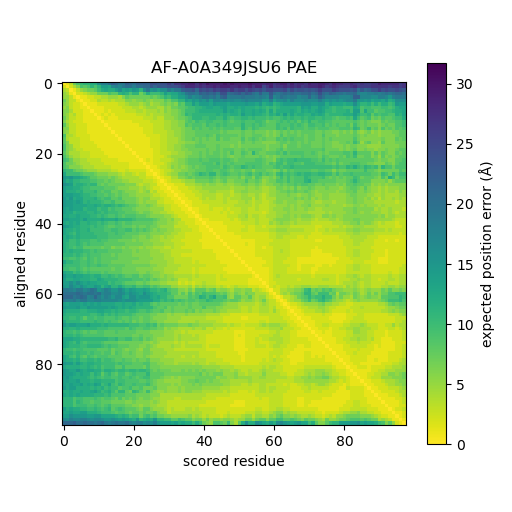,52,52,52,49,53,49,54,52,60,72,69,48,73,97,69,86,86,86,85,87,85,82,89,69,102,66,58,66,85,72,51,42,59,49,73,46,22,63,85,42,34,75,81,81,46,94,71,72,97,63,72,63,53,66,37,91,62,37,48,42,64,72,14,31,44,36,39,68,41,96,88,84,42,72,54,71,51,64,36,86,70,77,83,131

Foldseek 3Di:
DCVVVVVVVVVVVVVVVVVVVVVVPDDPDDDDDDDDDDPDDCVVCQCCVFAPVNVVVPDPPPPWDWDWDVVCGDAQTKIWTADPVVHTDMDGRNHGDD

Radius of gyration: 23.81 Å; Cα contacts (8 Å, |Δi|>4): 85; chains: 1; bounding box: 47×29×66 Å

pLDDT: mean 92.26, std 7.36, range [59.91, 98.31]

=== Feature glossary ===
The record interleaves many kinds of information about one protein. Here is each kind framed as the question it answers.

Q: What does the local fold look like, residue by residue?
A: A 3Di character summarizes, for each residue, the relative orientation of the Cα frame of its nearest spatial neighbor. Because it encodes fold topology rather than chemistry, 3Di alignments detect remote structural similarity that sequence alignment misses.

Q: Which residues are in helices, strands, or loops?
A: Secondary structure is the local, repeating backbone conformation. DSSP classifies it into eight states by reading the hydrogen-bond network: three helix types (H, G, I), two β types (E, B), two non-regular types (T, S), and unstructured coil (-).

Q: How big and how compact is the whole molecule?
A: Three whole-structure scalars: the radius of gyration (RMS distance of Cα from centroid, in Å), the count of Cα–Cα contacts (pairs closer than 8 Å and separated by more than four residues in sequence — i.e. tertiary, not local, contacts), and the bounding-box dimensions. Together they distinguish compact globular folds from extended fibres or disordered chains.

Q: How confident is the AlphaFold model at each residue?
A: For AlphaFold models, the B-factor field carries pLDDT — the model's own estimate of local accuracy on a 0–100 scale. Regions with pLDDT<50 should be treated as essentially unmodeled; they often correspond to intrinsically disordered segments.

Q: What family and function is it annot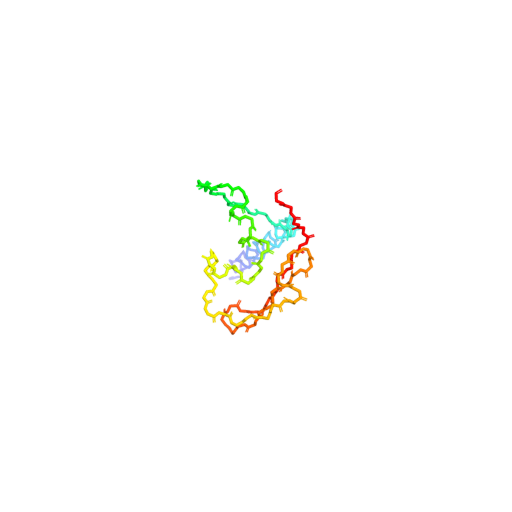ated with?
A: Functional annotations link the protein to curated databases. InterPro entries identify conserved domains and families by matching the sequence against member-database signatures (Pfam, PROSITE, CDD, …). Gene Ontology (GO) terms describe molecular function, biological process, and cellular component in a controlled vocabulary. CATH places the structure in a hierarchical fold classification (Class/Architecture/Topology/Homologous-superfamily). The organism is the source species.

Q: What known structures does this most resemble?
A: Nearest PDB neighbors are the top structural matches found by Foldseek when searching this structure against the entire Protein Data Bank. Each hit reports a TM-score (0 to 1; >0.5 almost always implies the same fold) and an E-value. These are *structural* homologs — they may share no detectable sequence similarity.

Q: Which residues are buried vs exposed?
A: Solvent-accessible surface area (SASA) is the area in Å² traced out by the centre of a 1.4 Å probe sphere (a water molecule) rolled over the protein's van der Waals surface (Shrake–Rupley / Lee–Richards construction). Buried residues have near-zero SASA; fully exposed residues can exceed 200 Å². The total SASA scales roughly with the number of surface residues.

Q: What are the backbone torsion angles?
A: φ (phi) and ψ (psi) are the two rotatable backbone dihedrals per residue: φ is the C(i-1)–N–Cα–C torsion, ψ is the N–Cα–C–N(i+1) torsion, both in degrees on (−180°, 180°]. α-helical residues cluster near (−60°, −45°); β-strand residues near (−120°, +130°). A Ramachandran plot is simply a scatter of (φ, ψ) for every residue.

Q: Are the domains correctly placed relative to each other?
A: Predicted aligned error is AlphaFold's pairwise confidence. Unlike pLDDT (per-residue), PAE is per-residue-pair and captures whether two parts of the structure are correctly placed relative to each other. Units are ångströms of expected positional error.

Q: What if only a Cα trace is available?
A: P-SEA three-state annotation labels each residue as helix, strand, or coil based purely on the geometry of the Cα trace. It serves as a fallback when the full backbone (and thus DSSP) is unavailable.

Q: What is the amino-acid chain?
A: This is the polypeptide sequence — one letter per residue, N-terminus first. Length ranges from a few dozen residues for small domains to over a thousand for large multi-domain proteins.

Q: What do the rendered images show?
A: The six renders are orthographic views along the three Cartesian axes in both directions. Representation (cartoon, sticks, or surface) and color scheme (sequence-rainbow or by-chain) vary across proteins so the training set covers all the common visualization conventions.

Q: What do the diagnostic plots show?
A: Plot images: a contact map (which re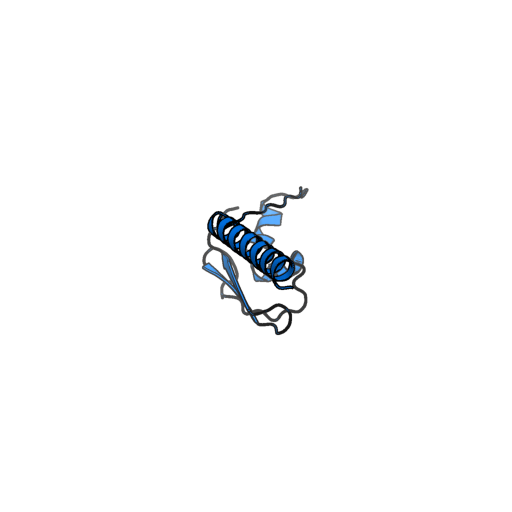sidues are close in 3D, as an N×N binary image), a Ramachandran scatter (backbone torsion angles, revealing secondary-structure composition at a glance), and — for AlphaFold structures — a PAE heatmap (pairwise prediction confidence).

Q: How mobile is each atom in the crystal?
A: B-factor (Debye–Waller factor) reflects atomic displacement in the crystal lattice. It is an experimental observable (units Å²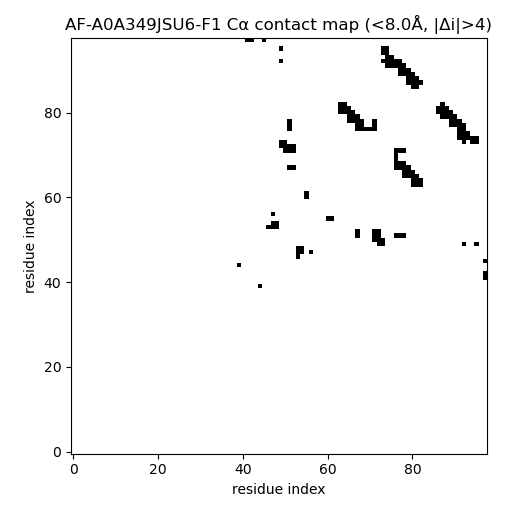), not a prediction; low values mean the atom is pinned down, high values mean it moves or is heterogeneous across the crystal.

Q: Where is each backbone atom in 3D?
A: The mmCIF table is the protein's shape written out atom by atom. For each backbone N, Cα, C, and carbonyl O, it records an (x, y, z) coordinate triple in Å plus the residue type, chain letter, and residue number.